Protein AF-A0A8S3D8B1-F1 (afdb_monomer_lite)

Secondary structure (DSSP, 8-state):
--PPPPTTEESTTS-EEP-GGGG----TTPEEEEEETTEEEEEPPTTEESTTS-EEP-TTTT----TTPPPEEETTEEE-

Sequence (80 aa):
FACQCSYGFQGRKCVIRVQSCQSSPCLNGGTCYDVAPGLHHCSCPSYYRGEFCQLRDSFCLDMPCKNNGICLDTLNGYQC

Structure (mmCIF, N/CA/C/O backbone):
data_AF-A0A8S3D8B1-F1
#
_entry.id   AF-A0A8S3D8B1-F1
#
loop_
_atom_site.group_PDB
_atom_site.id
_atom_site.type_symbol
_atom_site.label_atom_id
_atom_site.label_alt_id
_atom_site.label_comp_id
_atom_site.label_asym_id
_atom_site.label_entity_id
_atom_site.label_seq_id
_atom_site.pdbx_PDB_ins_code
_atom_site.Cartn_x
_atom_site.Cartn_y
_atom_site.Cartn_z
_atom_site.occupancy
_atom_site.B_iso_or_equiv
_atom_site.auth_seq_id
_atom_site.auth_comp_id
_atom_site.auth_asym_id
_atom_site.auth_atom_id
_atom_site.pdbx_PDB_model_num
ATOM 1 N N . PHE A 1 1 ? -27.859 7.526 23.539 1.00 76.25 1 PHE A N 1
ATOM 2 C CA . PHE A 1 1 ? -26.465 7.948 23.770 1.00 76.25 1 PHE A CA 1
ATOM 3 C C . PHE A 1 1 ? -25.579 7.291 22.717 1.00 76.25 1 PHE A C 1
ATOM 5 O O . PHE A 1 1 ? -25.826 6.135 22.380 1.00 76.25 1 PHE A O 1
ATOM 12 N N . ALA A 1 2 ? -24.607 8.012 22.166 1.00 76.81 2 ALA A N 1
ATOM 13 C CA . ALA A 1 2 ? -23.593 7.474 21.262 1.00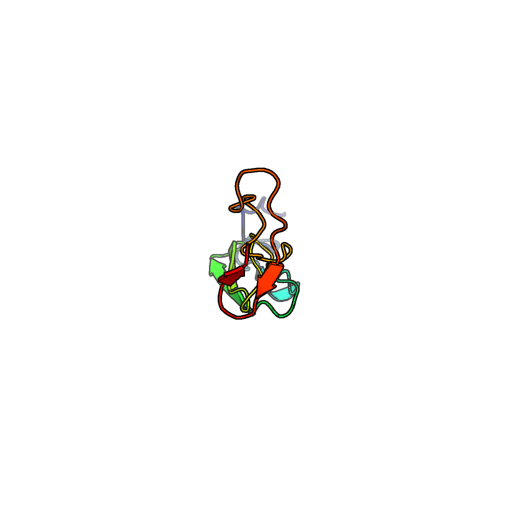 76.81 2 ALA A CA 1
ATOM 14 C C . ALA A 1 2 ? -22.256 8.126 21.626 1.00 76.81 2 ALA A C 1
ATOM 16 O O . ALA A 1 2 ? -22.216 9.333 21.863 1.00 76.81 2 ALA A O 1
ATOM 17 N N . CYS A 1 3 ? -21.202 7.325 21.744 1.00 88.12 3 CYS A N 1
ATOM 18 C CA . CYS A 1 3 ? -19.861 7.817 22.040 1.00 88.12 3 CYS A CA 1
ATOM 19 C C . CYS A 1 3 ? -19.180 8.302 20.752 1.00 88.12 3 CYS A C 1
ATOM 21 O O . CYS A 1 3 ? -19.372 7.707 19.692 1.00 88.12 3 CYS A O 1
ATOM 23 N N . GLN A 1 4 ? -18.362 9.352 20.847 1.00 92.69 4 GLN A N 1
ATOM 24 C CA . GLN A 1 4 ? -17.437 9.714 19.776 1.00 92.69 4 GLN A CA 1
ATOM 25 C C . GLN A 1 4 ? -16.224 8.786 19.866 1.00 92.69 4 GLN A C 1
ATOM 27 O O . GLN A 1 4 ? -15.528 8.768 20.879 1.00 92.69 4 GLN A O 1
ATOM 32 N N . CYS A 1 5 ? -16.016 7.972 18.835 1.00 92.25 5 CYS A N 1
ATOM 33 C CA . CYS A 1 5 ? -14.966 6.962 18.842 1.00 92.25 5 CYS A CA 1
ATOM 34 C C . CYS A 1 5 ? -13.623 7.538 18.398 1.00 92.25 5 CYS A C 1
ATOM 36 O O . CYS A 1 5 ? -13.559 8.349 17.475 1.00 92.25 5 CYS A O 1
ATOM 38 N N . SER A 1 6 ? -12.551 7.082 19.044 1.00 92.00 6 SER A N 1
ATOM 39 C CA . SER A 1 6 ? -11.183 7.309 18.579 1.00 92.00 6 SER A CA 1
ATOM 40 C C . SER A 1 6 ? -10.951 6.639 17.224 1.00 92.00 6 SER A C 1
ATOM 42 O O . SER A 1 6 ? -11.648 5.686 16.861 1.00 92.00 6 SER A O 1
ATOM 44 N N . TYR A 1 7 ? -9.942 7.117 16.493 1.00 90.75 7 TYR A N 1
ATOM 45 C CA . TYR A 1 7 ? -9.557 6.549 15.203 1.00 90.75 7 TYR A CA 1
ATOM 46 C C . TYR A 1 7 ? -9.364 5.027 15.297 1.00 90.75 7 TYR A C 1
ATOM 48 O O . TYR A 1 7 ? -8.729 4.529 16.227 1.00 90.75 7 TYR A O 1
ATOM 56 N N . GLY A 1 8 ? -9.956 4.297 14.349 1.00 92.19 8 GLY A N 1
ATOM 57 C CA . GLY A 1 8 ? -9.884 2.838 14.290 1.00 92.19 8 GLY A CA 1
ATOM 58 C C . GLY A 1 8 ? -10.900 2.071 15.137 1.00 92.19 8 GLY A C 1
ATOM 59 O O . GLY A 1 8 ? -10.873 0.840 15.127 1.00 92.19 8 GLY A O 1
ATOM 60 N N . PHE A 1 9 ? -11.821 2.746 15.829 1.00 93.62 9 PHE A N 1
ATOM 61 C CA . PHE A 1 9 ? -12.884 2.105 16.610 1.00 93.62 9 PHE A CA 1
ATOM 62 C C . PHE A 1 9 ? -14.280 2.563 16.176 1.00 93.62 9 PHE A C 1
ATOM 64 O O . PHE A 1 9 ? -14.474 3.691 15.730 1.00 93.62 9 PHE A O 1
ATOM 71 N N . GLN A 1 10 ? -15.270 1.685 16.332 1.00 92.75 10 GLN A N 1
ATOM 72 C CA . GLN A 1 10 ? -16.655 1.917 15.927 1.00 92.75 10 GLN A CA 1
ATOM 73 C C . GLN A 1 10 ? -17.683 1.269 16.875 1.00 92.75 10 GLN A C 1
ATOM 75 O O . GLN A 1 10 ? -17.355 0.572 17.843 1.00 92.75 10 GLN A O 1
ATOM 80 N N . GLY A 1 11 ? -18.965 1.506 16.582 1.00 91.50 11 GLY A N 1
ATOM 81 C CA . GLY A 1 11 ? -20.113 1.030 17.358 1.00 91.50 11 GLY A CA 1
ATOM 82 C C . GLY A 1 11 ? -20.535 1.992 18.472 1.00 91.50 11 GLY A C 1
ATOM 83 O O . GLY A 1 11 ? -19.792 2.883 18.866 1.00 91.50 11 GLY A O 1
ATOM 84 N N . ARG A 1 12 ? -21.737 1.792 19.036 1.00 92.19 12 ARG A N 1
ATOM 85 C CA . ARG A 1 12 ? -22.327 2.705 20.046 1.00 92.19 12 ARG A CA 1
ATOM 86 C C . ARG A 1 12 ? -21.443 2.951 21.276 1.00 92.19 12 ARG A C 1
ATOM 88 O O . ARG A 1 12 ? -21.578 3.995 21.906 1.00 92.19 12 ARG A O 1
ATOM 95 N N . LYS A 1 13 ? -20.589 1.979 21.616 1.00 92.25 13 LYS A N 1
ATOM 96 C CA . LYS A 1 13 ? -19.658 2.010 22.755 1.00 92.25 13 LYS A CA 1
ATOM 97 C C . LYS A 1 13 ? -18.179 2.078 22.341 1.00 92.25 13 LYS A C 1
ATOM 99 O O . LYS A 1 13 ? -17.328 1.945 23.207 1.00 92.25 13 LYS A O 1
ATOM 104 N N . CYS A 1 14 ? -17.864 2.222 21.050 1.00 92.06 14 CYS A N 1
ATOM 105 C CA . CYS A 1 14 ? -16.484 2.288 20.543 1.00 92.06 14 CYS A CA 1
ATOM 106 C C . CYS A 1 14 ? -15.590 1.085 20.902 1.00 92.06 14 CYS A C 1
ATOM 108 O O . CYS A 1 14 ? -14.377 1.214 21.012 1.00 92.06 14 CYS A O 1
ATOM 110 N N . VAL A 1 15 ? -16.187 -0.094 21.095 1.00 92.12 15 VAL A N 1
ATOM 111 C CA . VAL A 1 15 ? -15.466 -1.338 21.429 1.00 92.12 15 VAL A CA 1
ATOM 112 C C . VAL A 1 15 ? -15.155 -2.198 20.203 1.00 92.12 15 VAL A C 1
ATOM 114 O O . VAL A 1 15 ? -14.408 -3.167 20.305 1.00 92.12 15 VAL A O 1
ATOM 117 N N . ILE A 1 16 ? -15.735 -1.872 19.046 1.00 91.38 16 ILE A N 1
ATOM 118 C CA . ILE A 1 16 ? -15.552 -2.636 17.811 1.00 91.38 16 ILE A CA 1
ATOM 119 C C . ILE A 1 16 ? -14.344 -2.057 17.082 1.00 91.38 16 ILE A C 1
ATOM 121 O O . ILE A 1 16 ? -14.306 -0.859 16.820 1.00 91.38 16 ILE A O 1
ATOM 125 N N . ARG A 1 17 ? -13.362 -2.892 16.742 1.00 92.31 17 ARG A N 1
ATOM 126 C CA . ARG A 1 17 ? -12.201 -2.475 15.944 1.00 92.31 17 ARG A CA 1
ATOM 127 C C . ARG A 1 17 ? -12.603 -2.363 14.477 1.00 92.31 17 ARG A C 1
ATOM 129 O O . ARG A 1 17 ? -13.288 -3.242 13.960 1.00 92.31 17 ARG A O 1
ATOM 136 N N . VAL A 1 18 ? -12.178 -1.292 13.818 1.00 93.69 18 VAL A N 1
ATOM 137 C CA . VAL A 1 18 ? -12.322 -1.134 12.369 1.00 93.69 18 VAL A CA 1
ATOM 138 C C . VAL A 1 18 ? -11.319 -2.059 11.687 1.00 93.69 18 VAL A C 1
ATOM 140 O O . VAL A 1 18 ? -10.121 -1.977 11.964 1.00 93.69 18 VAL A O 1
ATOM 143 N N . GLN A 1 19 ? -11.827 -2.931 10.817 1.00 92.62 19 GLN A N 1
ATOM 144 C CA . GLN A 1 19 ? -11.030 -3.806 9.960 1.00 92.62 19 GLN A CA 1
ATOM 145 C C . GLN A 1 19 ? -10.817 -3.102 8.625 1.00 92.62 19 GLN A C 1
ATOM 147 O O . GLN A 1 19 ? -11.707 -3.049 7.775 1.00 92.62 19 GLN A O 1
ATOM 152 N N . SER A 1 20 ? -9.642 -2.520 8.460 1.00 92.44 20 SER A N 1
ATOM 153 C CA . SER A 1 20 ? -9.310 -1.679 7.313 1.00 92.44 20 SER A CA 1
ATOM 154 C C . SER A 1 20 ? -9.233 -2.499 6.026 1.00 92.44 20 SER A C 1
ATOM 156 O O . SER A 1 20 ? -9.654 -2.039 4.963 1.00 92.44 20 SER A O 1
ATOM 158 N N . CYS A 1 21 ? -8.794 -3.756 6.131 1.00 95.62 21 CYS A N 1
ATOM 159 C CA . CYS A 1 21 ? -8.712 -4.661 4.988 1.00 95.62 21 CYS A CA 1
ATOM 160 C C . CYS A 1 21 ? -10.060 -5.194 4.490 1.00 95.62 21 CYS A C 1
ATOM 162 O O . CYS A 1 21 ? -10.114 -5.741 3.389 1.00 95.62 21 CYS A O 1
ATOM 164 N N . GLN A 1 22 ? -11.157 -5.003 5.234 1.00 93.94 22 GLN A N 1
ATOM 165 C CA . GLN A 1 22 ? -12.489 -5.466 4.821 1.00 93.94 22 GLN A CA 1
ATOM 166 C C . GLN A 1 22 ? -12.959 -4.820 3.507 1.00 93.94 22 GLN A C 1
ATOM 168 O O . GLN A 1 22 ? -13.754 -5.404 2.778 1.00 93.94 22 GLN A O 1
ATOM 173 N N . SER A 1 23 ? -12.449 -3.626 3.198 1.00 91.44 23 SER A N 1
ATOM 174 C CA . SER A 1 23 ? -12.742 -2.898 1.959 1.00 91.44 23 SER A CA 1
ATOM 175 C C . SER A 1 23 ? -11.859 -3.297 0.770 1.00 91.44 23 SER A C 1
ATOM 177 O O . SER A 1 23 ? -12.045 -2.763 -0.318 1.00 91.44 23 SER A O 1
ATOM 179 N N . SER A 1 24 ? -10.905 -4.215 0.968 1.00 93.94 24 SER A N 1
ATOM 180 C CA . SER A 1 24 ? -9.886 -4.585 -0.024 1.00 93.94 24 SER A CA 1
ATOM 181 C C . SER A 1 24 ? -9.174 -3.363 -0.638 1.00 93.94 24 SER A C 1
ATOM 183 O O . SER A 1 24 ? -9.209 -3.177 -1.853 1.00 93.94 24 SER A O 1
ATOM 185 N N . PRO A 1 25 ? -8.516 -2.519 0.182 1.00 95.19 25 PRO A N 1
ATOM 186 C CA . PRO A 1 25 ? -7.960 -1.247 -0.283 1.00 95.19 25 PRO A CA 1
ATOM 187 C C . PRO A 1 25 ? -6.718 -1.402 -1.179 1.00 95.19 25 PRO A C 1
ATOM 189 O O . PRO A 1 25 ? -6.397 -0.496 -1.942 1.00 95.19 25 PRO A O 1
ATOM 192 N N . CYS A 1 26 ? -6.009 -2.532 -1.104 1.00 97.19 26 CYS A N 1
ATOM 193 C CA . CYS A 1 26 ? -4.805 -2.780 -1.896 1.00 97.19 26 CYS A CA 1
ATOM 194 C C . CYS A 1 26 ? -5.156 -3.157 -3.342 1.00 97.19 26 CYS A C 1
ATOM 196 O O . CYS A 1 26 ? -5.870 -4.129 -3.588 1.00 97.19 26 CYS A O 1
ATOM 198 N N . LEU A 1 27 ? -4.622 -2.406 -4.302 1.00 95.94 27 LEU A N 1
ATOM 199 C CA . LEU A 1 27 ? -4.859 -2.576 -5.734 1.00 95.94 27 LEU A CA 1
ATOM 200 C C . LEU A 1 27 ? -3.830 -3.512 -6.380 1.00 95.94 27 LEU A C 1
ATOM 202 O O . LEU A 1 27 ? -2.856 -3.931 -5.758 1.00 95.94 27 LEU A O 1
ATOM 206 N N . ASN A 1 28 ? -4.049 -3.832 -7.659 1.00 95.38 28 ASN A N 1
ATOM 207 C CA . ASN A 1 28 ? -3.103 -4.555 -8.519 1.00 95.38 28 ASN A CA 1
ATOM 208 C C . ASN A 1 28 ? -2.611 -5.903 -7.956 1.00 95.38 28 ASN A C 1
ATOM 210 O O . ASN A 1 28 ? -1.482 -6.311 -8.203 1.00 95.38 28 ASN A O 1
ATOM 214 N N . GLY A 1 29 ? -3.463 -6.604 -7.202 1.00 93.88 29 GLY A N 1
ATOM 215 C CA . GLY A 1 29 ? -3.109 -7.884 -6.584 1.00 93.88 29 GLY A CA 1
ATOM 216 C C . GLY A 1 29 ? -2.289 -7.755 -5.297 1.00 93.88 29 GLY A C 1
ATOM 217 O O . GLY A 1 29 ? -1.691 -8.737 -4.867 1.00 93.88 29 GLY A O 1
ATOM 218 N N . GLY A 1 30 ? -2.250 -6.568 -4.683 1.00 96.06 30 GLY A N 1
ATOM 219 C CA . GLY A 1 30 ? -1.681 -6.364 -3.354 1.00 96.06 30 GLY A CA 1
ATOM 220 C C . GLY A 1 30 ? -2.421 -7.137 -2.263 1.00 96.06 30 GLY A C 1
ATOM 221 O O . GLY A 1 30 ? -3.650 -7.206 -2.251 1.00 96.06 30 GLY A O 1
ATOM 222 N N . THR A 1 31 ? -1.666 -7.678 -1.308 1.00 96.94 31 THR A N 1
ATOM 223 C CA . THR A 1 31 ? -2.219 -8.368 -0.136 1.00 96.94 31 THR A CA 1
ATOM 224 C C . THR A 1 31 ? -2.359 -7.384 1.018 1.00 96.94 31 THR A C 1
ATOM 226 O O . THR A 1 31 ? -1.379 -6.755 1.421 1.00 96.94 31 THR A O 1
ATOM 229 N N . CYS A 1 32 ? -3.570 -7.259 1.563 1.00 97.12 32 CYS A N 1
ATOM 230 C CA . CYS A 1 32 ? -3.856 -6.377 2.692 1.00 97.12 32 CYS A CA 1
ATOM 231 C C . CYS A 1 32 ? -3.656 -7.083 4.035 1.00 97.12 32 CYS A C 1
ATOM 233 O O . CYS A 1 32 ? -4.150 -8.194 4.230 1.00 97.12 32 CYS A O 1
ATOM 235 N N . TYR A 1 33 ? -3.012 -6.396 4.977 1.00 96.19 33 TYR A N 1
ATOM 236 C CA . TYR A 1 33 ? -2.856 -6.829 6.363 1.00 96.19 33 TYR A CA 1
ATOM 237 C C . TYR A 1 33 ? -3.399 -5.771 7.322 1.00 96.19 33 TYR A C 1
ATOM 239 O O . TYR A 1 33 ? -2.993 -4.611 7.259 1.00 96.19 33 TYR A O 1
ATOM 247 N N . ASP A 1 34 ? -4.291 -6.162 8.233 1.00 94.38 34 ASP A N 1
ATOM 248 C CA . ASP A 1 34 ? -4.715 -5.301 9.339 1.00 94.38 34 ASP A CA 1
ATOM 249 C C . ASP A 1 34 ? -3.587 -5.241 10.378 1.00 94.38 34 ASP A C 1
ATOM 251 O O . ASP A 1 34 ? -3.258 -6.242 11.017 1.00 94.38 34 ASP A O 1
ATOM 255 N N . VAL A 1 35 ? -2.981 -4.065 10.544 1.00 94.25 35 VAL A N 1
ATOM 256 C CA . VAL A 1 35 ? -1.827 -3.865 11.442 1.00 94.25 35 VAL A CA 1
ATOM 257 C C . VAL A 1 35 ? -2.289 -3.388 12.816 1.00 94.25 35 VAL A C 1
ATOM 259 O O . VAL A 1 35 ? -1.767 -3.805 13.849 1.00 94.25 35 VAL A O 1
ATOM 262 N N . ALA A 1 36 ? -3.292 -2.513 12.835 1.00 92.19 36 ALA A N 1
ATOM 263 C CA . ALA A 1 36 ? -3.914 -1.996 14.045 1.00 92.19 36 ALA A CA 1
ATOM 264 C C . ALA A 1 36 ? -5.375 -1.611 13.742 1.00 92.19 36 ALA A C 1
ATOM 266 O O . ALA A 1 36 ? -5.775 -1.584 12.579 1.00 92.19 36 ALA A O 1
ATOM 267 N N . PRO A 1 37 ? -6.207 -1.304 14.752 1.00 91.62 37 PRO A N 1
ATOM 268 C CA . PRO A 1 37 ? -7.565 -0.824 14.506 1.00 91.62 37 PRO A CA 1
ATOM 269 C C . PRO A 1 37 ? -7.538 0.412 13.599 1.00 91.62 37 PRO A C 1
ATOM 271 O O . PRO A 1 37 ? -6.890 1.401 13.932 1.00 91.62 37 PRO A O 1
ATOM 274 N N . GLY A 1 38 ? -8.208 0.348 12.447 1.00 89.75 38 GLY A N 1
ATOM 275 C CA . GLY A 1 38 ? -8.199 1.433 11.455 1.00 89.75 38 GLY A CA 1
ATOM 276 C C . GLY A 1 38 ? -6.895 1.615 10.673 1.00 89.75 38 GLY A C 1
ATOM 277 O O . GLY A 1 38 ? -6.834 2.509 9.837 1.00 89.75 38 GLY A O 1
ATOM 278 N N . LEU A 1 39 ? -5.876 0.780 10.897 1.00 92.88 39 LEU A N 1
ATOM 279 C CA . LEU A 1 39 ? -4.612 0.827 10.167 1.00 92.88 39 LEU A CA 1
ATOM 280 C C . LEU A 1 39 ? -4.379 -0.476 9.403 1.00 92.88 39 LEU A C 1
ATOM 282 O O . LEU A 1 39 ? -4.470 -1.568 9.967 1.00 92.88 39 LEU A O 1
ATOM 286 N N . HIS A 1 40 ? -4.010 -0.353 8.134 1.00 94.44 40 HIS A N 1
ATOM 287 C CA . HIS A 1 40 ? -3.618 -1.476 7.295 1.00 94.44 40 HIS A CA 1
ATOM 288 C C . HIS A 1 40 ? -2.244 -1.251 6.675 1.00 94.44 40 HIS A C 1
ATOM 290 O O . HIS A 1 40 ? -1.714 -0.142 6.664 1.00 94.44 40 HIS A O 1
ATOM 296 N N . HIS A 1 41 ? -1.690 -2.332 6.147 1.00 95.88 41 HIS A N 1
ATOM 297 C CA . HIS A 1 41 ? -0.508 -2.327 5.310 1.00 95.88 41 HIS A CA 1
ATOM 298 C C . HIS A 1 41 ? -0.770 -3.175 4.066 1.00 95.88 41 HIS A C 1
ATOM 300 O O . HIS A 1 41 ? -1.243 -4.308 4.172 1.00 95.88 41 HIS A O 1
ATOM 306 N N . CYS A 1 42 ? -0.446 -2.629 2.896 1.00 97.38 42 CYS A N 1
ATOM 307 C CA . CYS A 1 42 ? -0.479 -3.356 1.637 1.00 97.38 42 CYS A CA 1
ATOM 308 C C . CYS A 1 42 ? 0.910 -3.897 1.302 1.00 97.38 42 CYS A C 1
ATOM 310 O O . CYS A 1 42 ? 1.856 -3.131 1.122 1.00 97.38 42 CYS A O 1
ATOM 312 N N . SER A 1 43 ? 1.021 -5.218 1.166 1.00 97.06 43 SER A N 1
ATOM 313 C CA . SER A 1 43 ? 2.181 -5.840 0.530 1.00 97.06 43 SER A CA 1
ATOM 314 C C . SER A 1 43 ? 1.939 -5.893 -0.971 1.00 97.06 43 SER A C 1
ATOM 316 O O . SER A 1 43 ? 1.020 -6.572 -1.436 1.00 97.06 43 SER A O 1
ATOM 318 N N . CYS A 1 44 ? 2.741 -5.139 -1.717 1.00 95.81 44 CYS A N 1
ATOM 319 C CA . CYS A 1 44 ? 2.595 -5.033 -3.159 1.00 95.81 44 CYS A CA 1
ATOM 320 C C . CYS A 1 44 ? 3.338 -6.156 -3.888 1.00 95.81 44 CYS A C 1
ATOM 322 O O . CYS A 1 44 ? 4.456 -6.501 -3.494 1.00 95.81 44 CYS A O 1
ATOM 324 N N . PRO A 1 45 ? 2.750 -6.713 -4.960 1.00 91.25 45 PRO A N 1
ATOM 325 C CA . PRO A 1 45 ? 3.468 -7.603 -5.856 1.00 91.25 45 PRO A CA 1
ATOM 326 C C . PRO A 1 45 ? 4.592 -6.859 -6.581 1.00 91.25 45 PRO A C 1
ATOM 328 O O . PRO A 1 45 ? 4.632 -5.626 -6.624 1.00 91.25 45 PRO A O 1
ATOM 331 N N . SER A 1 46 ? 5.503 -7.629 -7.178 1.00 85.44 46 SER A N 1
ATOM 332 C CA . SER A 1 46 ? 6.575 -7.097 -8.020 1.00 85.44 46 SER A CA 1
ATOM 333 C C . SER A 1 46 ? 6.014 -6.123 -9.061 1.00 85.44 46 SER A C 1
ATOM 335 O O . SER A 1 46 ? 4.942 -6.356 -9.619 1.00 85.44 46 SER A O 1
ATOM 337 N N . TYR A 1 47 ? 6.756 -5.047 -9.327 1.00 84.38 47 TYR A N 1
ATOM 338 C CA . TYR A 1 47 ? 6.373 -3.967 -10.246 1.00 84.38 47 TYR A CA 1
ATOM 339 C C . TYR A 1 47 ? 5.199 -3.088 -9.781 1.00 84.38 47 TYR A C 1
ATOM 341 O O . TYR A 1 47 ? 4.646 -2.343 -10.590 1.00 84.38 47 TYR A O 1
ATOM 349 N N . TYR A 1 48 ? 4.826 -3.115 -8.496 1.00 91.69 48 TYR A N 1
ATOM 350 C CA . TYR A 1 48 ? 3.869 -2.172 -7.911 1.00 91.69 48 TYR A CA 1
ATOM 351 C C . TYR A 1 48 ? 4.359 -1.604 -6.580 1.00 91.69 48 TYR A C 1
ATOM 353 O O . TYR A 1 48 ? 5.044 -2.266 -5.805 1.00 91.69 48 TYR A O 1
ATOM 361 N N . ARG A 1 49 ? 3.976 -0.359 -6.302 1.00 90.12 49 ARG A N 1
ATOM 362 C CA . ARG A 1 49 ? 4.320 0.376 -5.081 1.00 90.12 49 ARG A CA 1
ATOM 363 C C . ARG A 1 49 ? 3.240 1.397 -4.714 1.00 90.12 49 ARG A C 1
ATOM 365 O O . ARG A 1 49 ? 2.252 1.583 -5.425 1.00 90.12 49 ARG A O 1
ATOM 372 N N . GLY A 1 50 ? 3.473 2.104 -3.612 1.00 92.44 50 GLY A N 1
ATOM 373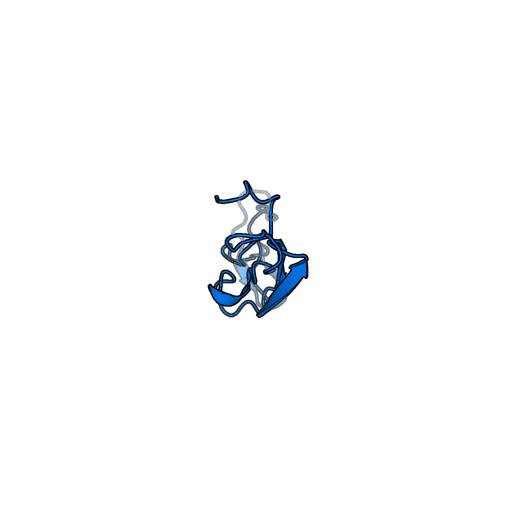 C CA . GLY A 1 50 ? 2.532 3.060 -3.026 1.00 92.44 50 GLY A CA 1
ATOM 374 C C . GLY A 1 50 ? 1.709 2.434 -1.903 1.00 92.44 50 GLY A C 1
ATOM 375 O O . GLY A 1 50 ? 1.696 1.218 -1.743 1.00 92.44 50 GLY A O 1
ATOM 376 N N . GLU A 1 51 ? 1.031 3.276 -1.123 1.00 94.06 51 GLU A N 1
ATOM 377 C CA . GLU A 1 51 ? 0.239 2.858 0.046 1.00 94.06 51 GLU A CA 1
ATOM 378 C C . GLU A 1 51 ? -0.813 1.793 -0.292 1.00 94.06 51 GLU A C 1
ATOM 380 O O . GLU A 1 51 ? -1.019 0.865 0.482 1.00 94.06 51 GLU A O 1
ATOM 385 N N . PHE A 1 52 ? -1.406 1.883 -1.484 1.00 95.75 52 PHE A N 1
ATOM 386 C CA . PHE A 1 52 ? -2.441 0.981 -1.984 1.00 95.75 52 PHE A CA 1
ATOM 387 C C . PHE A 1 52 ? -1.960 0.149 -3.176 1.00 95.75 52 PHE A C 1
ATOM 389 O O . PHE A 1 52 ? -2.782 -0.352 -3.937 1.00 95.75 52 PHE A O 1
ATOM 396 N N . CYS A 1 53 ? -0.646 0.031 -3.405 1.00 96.12 53 CYS A N 1
ATOM 397 C CA . CYS A 1 53 ? -0.083 -0.622 -4.597 1.00 96.12 53 CYS A CA 1
ATOM 398 C C . CYS A 1 53 ? -0.600 -0.036 -5.924 1.00 96.12 53 CYS A C 1
ATOM 400 O O . CYS A 1 53 ? -0.686 -0.724 -6.942 1.00 96.12 53 CYS A O 1
ATOM 402 N N . GLN A 1 54 ? -0.986 1.241 -5.913 1.00 95.12 54 GLN A N 1
ATOM 403 C CA . GLN A 1 54 ? -1.625 1.924 -7.036 1.00 95.12 54 GLN A CA 1
ATOM 404 C C . GLN A 1 54 ? -0.633 2.390 -8.104 1.00 95.12 54 GLN A C 1
ATOM 406 O O . GLN A 1 54 ? -1.027 2.671 -9.234 1.00 95.12 54 GLN A O 1
ATOM 411 N N . LEU A 1 55 ? 0.646 2.507 -7.748 1.00 90.31 55 LEU A N 1
ATOM 412 C CA . LEU A 1 55 ? 1.689 2.960 -8.655 1.00 90.31 55 LEU A CA 1
ATOM 413 C C . LEU A 1 55 ? 2.378 1.745 -9.251 1.00 90.31 55 LEU A C 1
ATOM 415 O O . LEU A 1 55 ? 2.806 0.858 -8.518 1.00 90.31 55 LEU A O 1
ATOM 419 N N . ARG A 1 56 ? 2.530 1.724 -10.572 1.00 86.69 56 ARG A N 1
ATOM 420 C CA . ARG A 1 56 ? 3.410 0.760 -11.223 1.00 86.69 56 ARG A CA 1
ATOM 421 C C . ARG A 1 56 ? 4.853 1.152 -10.923 1.00 86.69 56 ARG A C 1
ATOM 423 O O . ARG A 1 56 ? 5.260 2.286 -11.181 1.00 86.69 56 ARG A O 1
ATOM 430 N N . ASP A 1 57 ? 5.589 0.230 -10.331 1.00 84.88 57 ASP A N 1
ATOM 431 C CA . ASP A 1 57 ? 7.019 0.367 -10.138 1.00 84.88 57 ASP A CA 1
ATOM 432 C C . ASP A 1 57 ? 7.725 0.082 -11.465 1.00 84.88 57 ASP A C 1
ATOM 434 O O . ASP A 1 57 ? 7.333 -0.814 -12.216 1.00 84.88 57 ASP A O 1
ATOM 438 N N . SER A 1 58 ? 8.704 0.912 -11.794 1.00 84.62 58 SER A N 1
ATOM 439 C CA . SER A 1 58 ? 9.424 0.847 -13.061 1.00 84.62 58 SER A CA 1
ATOM 440 C C . SER A 1 58 ? 10.815 1.406 -12.855 1.00 84.62 58 SER A C 1
ATOM 442 O O . SER A 1 58 ? 10.987 2.496 -12.303 1.00 84.62 58 SER A O 1
ATOM 444 N N . PHE A 1 59 ? 11.814 0.686 -13.348 1.00 83.81 59 PHE A N 1
ATOM 445 C CA . PHE A 1 59 ? 13.209 1.077 -13.195 1.00 83.81 59 PHE A CA 1
ATOM 446 C C . PHE A 1 59 ? 13.561 2.350 -13.986 1.00 83.81 59 PHE A C 1
ATOM 448 O O . PHE A 1 59 ? 14.606 2.957 -13.768 1.00 83.81 59 PHE A O 1
ATOM 455 N N . CYS A 1 60 ? 12.665 2.782 -14.876 1.00 88.12 60 CYS A N 1
ATOM 456 C CA . CYS A 1 60 ? 12.801 3.995 -15.673 1.00 88.12 60 CYS A CA 1
ATOM 457 C C . CYS A 1 60 ? 12.213 5.259 -15.031 1.00 88.12 60 CYS A C 1
ATOM 459 O O . CYS A 1 60 ? 12.363 6.338 -15.606 1.00 88.12 60 CYS A O 1
ATOM 461 N N . LEU A 1 61 ? 11.558 5.158 -13.867 1.00 85.06 61 LEU A N 1
ATOM 462 C CA . LEU A 1 61 ? 10.889 6.297 -13.220 1.00 85.06 61 LEU A CA 1
ATOM 463 C C . LEU A 1 61 ? 11.832 7.472 -12.938 1.00 85.06 61 LEU A C 1
ATOM 465 O O . LEU A 1 61 ? 11.459 8.620 -13.168 1.00 85.06 61 LEU A O 1
ATOM 469 N N . ASP A 1 62 ? 13.061 7.186 -12.511 1.00 86.69 62 ASP A N 1
ATOM 470 C CA . ASP A 1 62 ? 14.052 8.211 -12.163 1.00 86.69 62 ASP A CA 1
ATOM 471 C C . ASP A 1 62 ? 14.882 8.689 -13.366 1.00 86.69 62 ASP A C 1
ATOM 473 O O . ASP A 1 62 ? 15.895 9.370 -13.197 1.00 86.69 62 ASP A O 1
ATOM 477 N N . MET A 1 63 ? 14.469 8.331 -14.589 1.00 86.56 63 MET A N 1
ATOM 478 C CA . MET A 1 63 ? 15.185 8.633 -15.834 1.00 86.56 63 MET A CA 1
ATOM 479 C C . MET A 1 63 ? 16.697 8.351 -15.714 1.00 86.56 63 MET A C 1
ATOM 481 O O . MET A 1 63 ? 17.530 9.262 -15.823 1.00 86.56 63 MET A O 1
ATOM 485 N N . PRO A 1 64 ? 17.081 7.089 -15.453 1.00 89.81 64 PRO A N 1
ATOM 486 C CA . PRO A 1 64 ? 18.474 6.751 -15.187 1.00 89.81 64 PRO A CA 1
ATOM 487 C C . PRO A 1 64 ? 19.385 6.951 -16.412 1.00 89.81 64 PRO A C 1
ATOM 489 O O . PRO A 1 64 ? 20.571 7.247 -16.256 1.00 89.81 64 PRO A O 1
ATOM 492 N N . CYS A 1 65 ? 18.839 6.855 -17.629 1.00 93.06 65 CYS A N 1
ATOM 493 C CA . CYS A 1 65 ? 19.582 7.045 -18.872 1.00 93.06 65 CYS A CA 1
ATOM 494 C C . CYS A 1 65 ? 19.977 8.515 -19.084 1.00 93.06 65 CYS A C 1
ATOM 496 O O . CYS A 1 65 ? 19.136 9.413 -19.101 1.00 93.06 65 CYS A O 1
ATOM 498 N N . LYS A 1 66 ? 21.278 8.771 -19.259 1.00 94.12 66 LYS A N 1
ATOM 499 C CA . LYS A 1 66 ? 21.833 10.112 -19.526 1.00 94.12 66 LYS A CA 1
ATOM 500 C C . LYS A 1 66 ? 21.946 10.382 -21.029 1.00 94.12 66 LYS A C 1
ATOM 502 O O . LYS A 1 66 ? 21.778 9.478 -21.839 1.00 94.12 66 LYS A O 1
ATOM 507 N N . ASN A 1 67 ? 22.243 11.632 -21.396 1.00 93.88 67 ASN A N 1
ATOM 508 C CA . ASN A 1 67 ? 22.492 12.065 -22.781 1.00 93.88 67 ASN A CA 1
ATOM 509 C C . ASN A 1 67 ? 21.352 11.720 -23.758 1.00 93.88 67 ASN A C 1
ATOM 511 O O . ASN A 1 67 ? 21.603 11.223 -24.851 1.00 93.88 67 ASN A O 1
ATOM 515 N N . ASN A 1 68 ? 20.100 11.960 -23.353 1.00 89.19 68 ASN A N 1
ATOM 516 C CA . ASN A 1 68 ? 18.901 11.623 -24.131 1.00 89.19 68 ASN A CA 1
ATOM 517 C C . ASN A 1 68 ? 18.749 10.119 -24.457 1.00 89.19 68 ASN A C 1
ATOM 519 O O . ASN A 1 68 ? 18.074 9.768 -25.424 1.00 89.19 68 ASN A O 1
ATOM 523 N N . GLY A 1 69 ? 19.342 9.227 -23.656 1.00 91.94 69 GLY A N 1
ATOM 524 C CA . GLY A 1 69 ? 19.122 7.787 -23.778 1.00 91.94 69 GLY A CA 1
ATOM 525 C C . GLY A 1 69 ? 17.662 7.397 -23.523 1.00 91.94 69 GLY A C 1
ATOM 526 O O . GLY A 1 69 ? 16.996 7.962 -22.653 1.00 91.94 69 GLY A O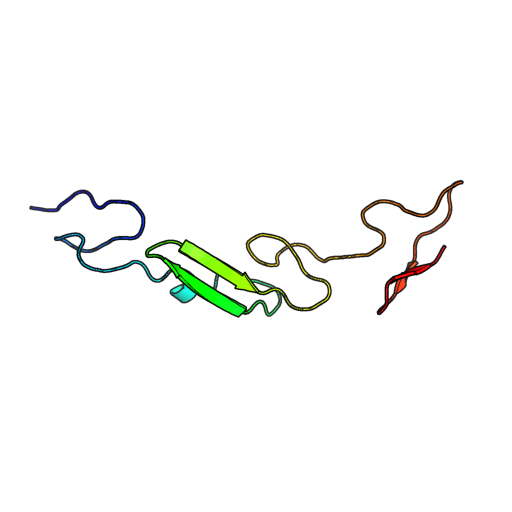 1
ATOM 527 N N . ILE A 1 70 ? 17.165 6.422 -24.284 1.00 92.69 70 ILE A N 1
ATOM 528 C CA . ILE A 1 70 ? 15.819 5.865 -24.117 1.00 92.69 70 ILE A CA 1
ATOM 529 C C . ILE A 1 70 ? 15.889 4.794 -23.034 1.00 92.69 70 ILE A C 1
ATOM 531 O O . ILE A 1 70 ? 16.655 3.847 -23.161 1.00 92.69 70 ILE A O 1
ATOM 535 N N . CYS A 1 71 ? 15.076 4.933 -21.989 1.00 92.69 71 CYS A N 1
ATOM 536 C CA . CYS A 1 71 ? 14.992 3.922 -20.945 1.00 92.69 71 CYS A CA 1
ATOM 537 C C . CYS A 1 71 ? 13.976 2.840 -21.314 1.00 92.69 71 CYS A C 1
ATOM 539 O O . CYS A 1 71 ? 12.805 3.138 -21.563 1.00 92.69 71 CYS A O 1
ATOM 541 N N . LEU A 1 72 ? 14.425 1.588 -21.321 1.00 91.75 72 LEU A 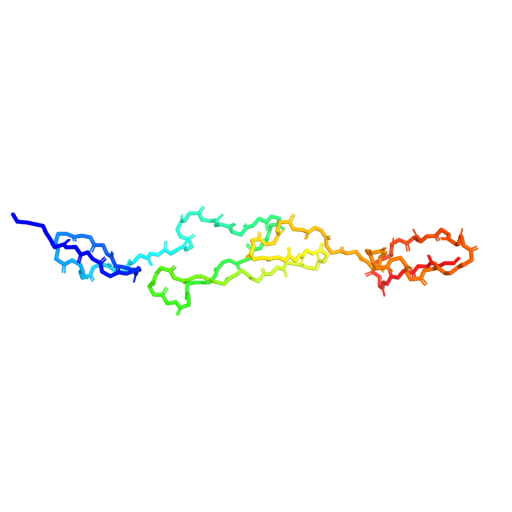N 1
ATOM 542 C CA . LEU A 1 72 ? 13.598 0.404 -21.512 1.00 91.75 72 LEU A CA 1
ATOM 543 C C . LEU A 1 72 ? 13.488 -0.350 -20.188 1.00 91.75 72 LEU A C 1
ATOM 545 O O . LEU A 1 72 ? 14.479 -0.841 -19.655 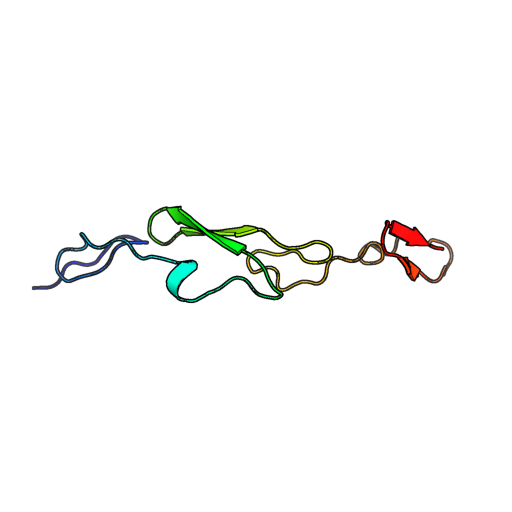1.00 91.75 72 LEU A O 1
ATOM 549 N N . ASP A 1 73 ? 12.271 -0.439 -19.663 1.00 87.62 73 ASP A N 1
ATOM 550 C CA . ASP A 1 73 ? 11.969 -1.191 -18.449 1.00 87.62 73 ASP A CA 1
ATOM 551 C C . ASP A 1 73 ? 12.008 -2.694 -18.754 1.00 87.62 73 ASP A C 1
ATOM 553 O O . ASP A 1 73 ? 11.366 -3.170 -19.694 1.00 87.62 73 ASP A O 1
ATOM 557 N N . THR A 1 74 ? 12.773 -3.450 -17.974 1.00 84.75 74 THR A N 1
ATOM 558 C CA . THR A 1 74 ? 12.957 -4.897 -18.142 1.00 84.75 74 THR A CA 1
ATOM 559 C C . THR A 1 74 ? 12.539 -5.630 -16.870 1.00 84.75 74 THR A C 1
ATOM 561 O O . THR A 1 74 ? 12.458 -5.044 -15.794 1.00 84.75 74 THR A O 1
ATOM 564 N N . LEU A 1 75 ? 12.309 -6.944 -16.958 1.00 77.62 75 LEU A N 1
ATOM 565 C CA . LEU A 1 75 ? 11.905 -7.753 -15.799 1.00 77.62 75 LEU A CA 1
ATOM 566 C C . LEU A 1 75 ? 12.892 -7.647 -14.618 1.00 77.62 75 LEU A C 1
ATOM 568 O O . LEU A 1 75 ? 12.467 -7.715 -13.470 1.00 77.62 75 LEU A O 1
ATOM 572 N N . ASN A 1 76 ? 14.184 -7.438 -14.880 1.00 79.56 76 ASN A N 1
ATOM 573 C CA . ASN A 1 76 ? 15.232 -7.427 -13.853 1.00 79.56 76 ASN A CA 1
ATOM 574 C C . ASN A 1 76 ? 15.933 -6.064 -13.696 1.00 79.56 76 ASN A C 1
ATOM 576 O O . ASN A 1 76 ? 17.019 -6.012 -13.120 1.00 79.56 76 ASN A O 1
ATOM 580 N N . GLY A 1 77 ? 15.371 -4.973 -14.222 1.00 84.56 77 GLY A N 1
ATOM 581 C CA . GLY A 1 77 ? 16.041 -3.671 -14.196 1.00 84.56 77 GLY A CA 1
ATOM 582 C C . GLY A 1 77 ? 15.620 -2.761 -15.342 1.00 84.56 77 GLY A C 1
ATOM 583 O O . GLY A 1 77 ? 14.531 -2.890 -15.886 1.00 84.56 77 GLY A O 1
ATOM 584 N N . TYR A 1 78 ? 16.520 -1.887 -15.775 1.00 89.94 78 TYR A N 1
ATOM 585 C CA . TYR A 1 78 ? 16.343 -1.062 -16.969 1.00 89.94 78 TYR A CA 1
ATOM 586 C C . TYR A 1 78 ? 17.513 -1.234 -17.937 1.00 89.94 78 TYR A C 1
ATOM 588 O O . TYR A 1 78 ? 18.613 -1.619 -17.537 1.00 89.94 78 TYR A O 1
ATOM 596 N N . GLN A 1 79 ? 17.276 -0.910 -19.205 1.00 92.12 79 GLN A N 1
ATOM 597 C CA . GLN A 1 79 ? 18.305 -0.774 -20.229 1.00 92.12 79 GLN A CA 1
ATOM 598 C C . GLN A 1 79 ? 18.288 0.637 -20.817 1.00 92.12 79 GLN A C 1
ATOM 600 O O . GLN A 1 79 ? 17.223 1.211 -21.047 1.00 92.12 79 GLN A O 1
ATOM 605 N N . CYS A 1 80 ? 19.492 1.154 -21.042 1.00 90.12 80 CYS A N 1
ATOM 606 C CA . CYS A 1 80 ? 19.816 2.276 -21.909 1.00 90.12 80 CYS A CA 1
ATOM 607 C C . CYS A 1 80 ? 20.691 1.700 -23.041 1.00 90.12 80 CYS A C 1
ATOM 609 O O . CYS A 1 80 ? 20.644 2.259 -24.148 1.00 90.12 80 CYS A O 1
#

Radius of gyration: 19.62 Å; chains: 1; bounding box: 49×20×48 Å

Foldseek 3Di:
DADDEDAQFDDRVRPHGADCCVVVQAPPPWDWDDPGRNDIQTDEDPQFDDRRSPHGHFLCPVVPDPPPDDWDTDPVHIDD

InterPro domains:
  IPR000742 EGF-like domain [PF00008] (60-80)
  IPR000742 EGF-like domain [PS00022] (3-14)
  IPR000742 EGF-like domain [PS00022] (42-53)
  IPR000742 EGF-like domain [PS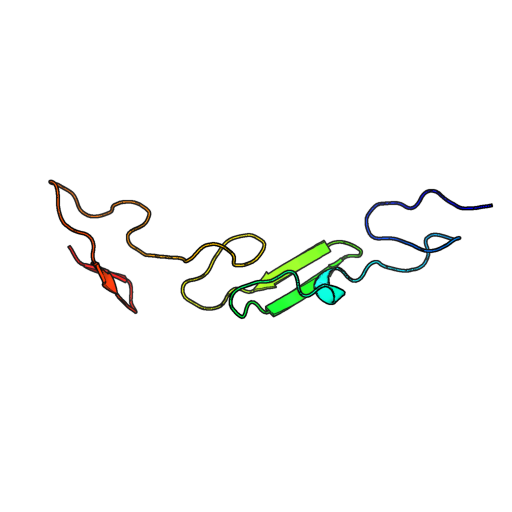01186] (3-14)
  IPR000742 EGF-like domain [PS50026] (1-15)
  IPR000742 EGF-like domain [PS50026] (17-54)
  IPR000742 EGF-like domain [PS50026] (56-80)
  IPR001881 EGF-like calcium-binding domain [SM00179] (17-54)

pLDDT: mean 91.16, std 4.64, range [76.25, 97.38]

Organism: NCBI:txid392030